Protein AF-A0A8T5B7R6-F1 (afdb_monomer_lite)

Secondary structure (DSSP, 8-state):
-EETHHHHTS-----S-SHHHHHHHHHHHHHTT-TTTHHHHHHHHHHHHHHHHHHHHHHHHHHHHHHHHHHSSSEE--HHHHHHHHHHHHHHHHHHHHHHHHHHHHHHHHTT-HHHHHHHHHHHHHHHHHHHHHHHHHHHHT-------

Foldseek 3Di:
DAALVVLLVPDQPDDPDLVLLVVLLVCLQVPVPPPVCLVVSLVSLQVVLVVLLVRLLSLLVSLVVLLVVLVPVPYDYDPVNLVSLQVSLQALLQSLVSLVSSLVSCVSSCVVPVPSVVSSVSSNVSSVSSNVSSVSSCVSVVHDHDHDD

Radius of gyration: 17.35 Å; chains: 1; bounding box: 43×22×47 Å

pLDDT: mean 89.23, std 10.4, range [45.72, 98.19]

Sequence (149 aa):
MKPLEIILGLSRVRLPQKIPIVETAELLELHHDNPRLQNTLLKHAENVTKKSYWQFSSDETLLTYIGEALLSNEYLVTSAAKIRLSRLVNDVCGDKLIYNGFQHAMRPLFKVSESLEELSIAAGLKAGLAERKAKDVAGYVGLEVQPNI

Structure (mmCIF, N/CA/C/O backbone):
data_AF-A0A8T5B7R6-F1
#
_entry.id   AF-A0A8T5B7R6-F1
#
loop_
_atom_site.group_PDB
_atom_site.id
_atom_site.type_symbol
_atom_site.label_atom_id
_atom_site.label_alt_id
_atom_site.label_comp_id
_atom_site.label_asym_id
_atom_site.label_entity_id
_atom_site.label_seq_id
_atom_site.pdbx_PDB_ins_code
_atom_site.Cartn_x
_atom_site.Cartn_y
_atom_site.Cartn_z
_atom_site.occupancy
_atom_site.B_iso_or_equiv
_atom_site.auth_seq_id
_atom_site.auth_comp_id
_atom_site.auth_asym_id
_atom_site.auth_atom_id
_atom_site.pdbx_PDB_model_num
ATOM 1 N N . MET A 1 1 ? 24.101 -0.065 -21.026 1.00 79.00 1 MET A N 1
ATOM 2 C CA . MET A 1 1 ? 22.869 0.010 -20.212 1.00 79.00 1 MET A CA 1
ATOM 3 C C . MET A 1 1 ? 22.663 -1.321 -19.511 1.00 79.00 1 MET A C 1
ATOM 5 O O . MET A 1 1 ? 22.953 -2.351 -20.111 1.00 79.00 1 MET A O 1
ATOM 9 N N . LYS A 1 2 ? 22.225 -1.309 -18.252 1.00 87.44 2 LYS A N 1
ATOM 10 C CA . LYS A 1 2 ? 21.946 -2.513 -17.456 1.00 87.44 2 LYS A CA 1
ATOM 11 C C . LYS A 1 2 ? 20.461 -2.893 -17.572 1.00 87.44 2 LYS A C 1
ATOM 13 O O . LYS A 1 2 ? 19.632 -1.998 -17.706 1.00 87.44 2 LYS A O 1
ATOM 18 N N . PRO A 1 3 ? 20.092 -4.182 -17.528 1.00 87.50 3 PRO A N 1
ATOM 19 C CA . PRO A 1 3 ? 18.684 -4.572 -17.504 1.00 87.50 3 PRO A CA 1
ATOM 20 C C . PRO A 1 3 ? 18.016 -4.098 -16.206 1.00 87.50 3 PRO A C 1
ATOM 22 O O . PRO A 1 3 ? 18.563 -4.288 -15.115 1.00 87.50 3 PRO A O 1
ATOM 25 N N . LEU A 1 4 ? 16.829 -3.493 -16.317 1.00 88.12 4 LEU A N 1
ATOM 26 C CA . LEU A 1 4 ? 16.053 -3.016 -15.163 1.00 88.12 4 LEU A CA 1
ATOM 27 C C . LEU A 1 4 ? 15.666 -4.158 -14.202 1.00 88.12 4 LEU A C 1
ATOM 29 O O . LEU A 1 4 ? 15.420 -3.944 -13.018 1.00 88.12 4 LEU A O 1
ATOM 33 N N . GLU A 1 5 ? 15.675 -5.397 -14.685 1.00 86.31 5 GLU A N 1
ATOM 34 C CA . GLU A 1 5 ? 15.442 -6.613 -13.912 1.00 86.31 5 GLU A CA 1
ATOM 35 C C . GLU A 1 5 ? 16.398 -6.786 -12.734 1.00 86.31 5 GLU A C 1
ATOM 37 O O . GLU A 1 5 ? 16.032 -7.469 -11.783 1.00 86.31 5 GLU A O 1
ATOM 42 N N . ILE A 1 6 ? 17.582 -6.167 -12.765 1.00 83.12 6 ILE A N 1
ATOM 43 C CA . ILE A 1 6 ? 18.513 -6.162 -11.628 1.00 83.12 6 ILE A CA 1
ATOM 44 C C . ILE A 1 6 ? 17.878 -5.452 -10.428 1.00 83.12 6 ILE A C 1
ATOM 46 O O . ILE A 1 6 ? 17.975 -5.941 -9.307 1.00 83.12 6 ILE A O 1
ATOM 50 N N . ILE A 1 7 ? 17.173 -4.344 -10.671 1.00 83.44 7 ILE A N 1
ATOM 51 C CA . ILE A 1 7 ? 16.442 -3.602 -9.638 1.00 83.44 7 ILE A CA 1
ATOM 52 C C . ILE A 1 7 ? 15.197 -4.387 -9.215 1.00 83.44 7 ILE A C 1
ATOM 54 O O . ILE A 1 7 ? 14.933 -4.560 -8.031 1.00 83.44 7 ILE A O 1
ATOM 58 N N . LEU A 1 8 ? 14.454 -4.918 -10.191 1.00 80.31 8 LEU A N 1
ATOM 59 C CA . LEU A 1 8 ? 13.210 -5.662 -9.945 1.00 80.31 8 LEU A CA 1
ATOM 60 C C . LEU A 1 8 ? 13.434 -7.039 -9.301 1.00 80.31 8 LEU A C 1
ATOM 62 O O . LEU A 1 8 ? 12.482 -7.654 -8.824 1.00 80.31 8 LEU A O 1
ATOM 66 N N . GLY A 1 9 ? 14.662 -7.556 -9.351 1.00 68.12 9 GLY A N 1
ATOM 67 C CA . GLY A 1 9 ? 15.078 -8.813 -8.736 1.00 68.12 9 GLY A CA 1
ATOM 68 C C . GLY A 1 9 ? 15.439 -8.682 -7.258 1.00 68.12 9 GLY A C 1
ATOM 69 O O . GLY A 1 9 ? 15.589 -9.704 -6.592 1.00 68.12 9 GLY A O 1
ATOM 70 N N . LEU A 1 10 ? 15.551 -7.457 -6.731 1.00 62.62 10 LEU A N 1
ATOM 71 C CA . LEU A 1 10 ? 15.689 -7.224 -5.298 1.00 62.62 10 LEU A CA 1
ATOM 72 C C . LEU A 1 10 ? 14.336 -7.526 -4.645 1.00 62.62 10 LEU A C 1
ATOM 74 O O . LEU A 1 10 ? 13.362 -6.793 -4.808 1.00 62.62 10 LEU A O 1
ATOM 78 N N . SER A 1 11 ? 14.267 -8.685 -3.989 1.00 52.03 11 SER A N 1
ATOM 79 C CA . SER A 1 11 ? 13.050 -9.251 -3.413 1.00 52.03 11 SER A CA 1
ATOM 80 C C . SER A 1 11 ? 12.262 -8.233 -2.591 1.00 52.03 11 SER A C 1
ATOM 82 O O . SER A 1 11 ? 12.777 -7.643 -1.644 1.00 52.03 11 SER A O 1
ATOM 84 N N . ARG A 1 12 ? 10.971 -8.093 -2.909 1.00 59.19 12 ARG A N 1
ATOM 85 C CA . ARG A 1 12 ? 10.007 -7.420 -2.036 1.00 59.19 12 ARG A CA 1
ATOM 86 C C . ARG A 1 12 ? 9.901 -8.182 -0.719 1.00 59.19 12 ARG A C 1
ATOM 88 O O . ARG A 1 12 ? 9.674 -9.393 -0.731 1.00 59.19 12 ARG A O 1
ATOM 95 N N . VAL A 1 13 ? 9.917 -7.466 0.401 1.00 48.19 13 VAL A N 1
ATOM 96 C CA . VAL A 1 13 ? 9.267 -7.963 1.617 1.00 48.19 13 VAL A CA 1
ATOM 97 C C . VAL A 1 13 ? 7.764 -7.811 1.388 1.00 48.19 13 VAL A C 1
ATOM 99 O O . VAL A 1 13 ? 7.183 -6.769 1.672 1.00 48.19 13 VAL A O 1
ATOM 102 N N . ARG A 1 14 ? 7.130 -8.825 0.790 1.00 55.88 14 ARG A N 1
ATOM 103 C CA . ARG A 1 14 ? 5.667 -8.912 0.794 1.00 55.88 14 ARG A CA 1
ATOM 104 C C . ARG A 1 14 ? 5.223 -9.415 2.152 1.00 55.88 14 ARG A C 1
ATOM 106 O O . ARG A 1 14 ? 5.774 -10.400 2.646 1.00 55.88 14 ARG A O 1
ATOM 113 N N . LEU A 1 15 ? 4.183 -8.807 2.719 1.00 48.06 15 LEU A N 1
ATOM 114 C CA . LEU A 1 15 ? 3.396 -9.541 3.696 1.00 48.06 15 LEU A CA 1
ATOM 115 C C . LEU A 1 15 ? 2.923 -10.841 3.037 1.00 48.06 15 LEU A C 1
ATOM 117 O O . LEU A 1 15 ? 2.599 -10.827 1.844 1.00 48.06 15 LEU A O 1
ATOM 121 N N . PRO A 1 16 ? 2.920 -11.970 3.760 1.00 45.72 16 PRO A N 1
ATOM 122 C CA . PRO A 1 16 ? 2.263 -13.176 3.294 1.00 45.72 16 PRO A CA 1
ATOM 123 C C . PRO A 1 16 ? 0.768 -12.870 3.111 1.00 45.72 16 PRO A C 1
ATOM 125 O O . PRO A 1 16 ? -0.031 -13.011 4.024 1.00 45.72 16 PRO A O 1
ATOM 128 N N . GLN A 1 17 ? 0.460 -12.423 1.893 1.00 51.81 17 GLN A N 1
ATOM 129 C CA . GLN A 1 17 ? -0.829 -12.217 1.246 1.00 51.81 17 GLN A CA 1
ATOM 130 C C . GLN A 1 17 ? -1.730 -11.137 1.856 1.00 51.81 17 GLN A C 1
ATOM 132 O O . GLN A 1 17 ? -1.661 -10.821 3.029 1.00 51.81 17 GLN A O 1
ATOM 137 N N . LYS A 1 18 ? -2.602 -10.564 1.023 1.00 64.00 18 LYS A N 1
ATOM 138 C CA . LYS A 1 18 ? -3.699 -9.643 1.379 1.00 64.00 18 LYS A CA 1
ATOM 139 C C . LYS A 1 18 ? -4.662 -10.218 2.434 1.00 64.00 18 LYS A C 1
ATOM 141 O O . LYS A 1 18 ? -5.456 -9.488 3.015 1.00 64.00 18 LYS A O 1
ATOM 146 N N . ILE A 1 19 ? -4.557 -11.523 2.678 1.00 69.81 19 ILE A N 1
ATOM 147 C CA . ILE A 1 19 ? -5.396 -12.331 3.555 1.00 69.81 19 ILE A CA 1
ATOM 148 C C . ILE A 1 19 ?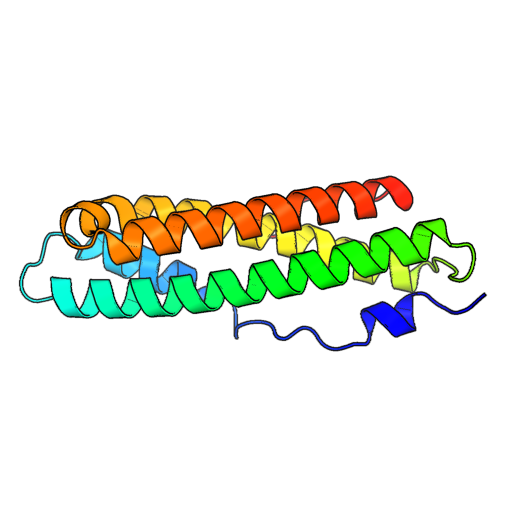 -5.540 -11.725 4.958 1.00 69.81 19 ILE A C 1
ATOM 150 O O . ILE A 1 19 ? -6.675 -11.473 5.333 1.00 69.81 19 ILE A O 1
ATOM 154 N N . PRO A 1 20 ? -4.479 -11.345 5.701 1.00 82.06 20 PRO A N 1
ATOM 155 C CA . PRO A 1 20 ? -4.657 -10.791 7.040 1.00 82.06 20 PRO A CA 1
ATOM 156 C C . PRO A 1 20 ? -5.387 -9.444 7.048 1.00 82.06 20 PRO A C 1
ATOM 158 O O . PRO A 1 20 ? -6.032 -9.122 8.038 1.00 82.06 20 PRO A O 1
ATOM 161 N N . ILE A 1 21 ? -5.300 -8.646 5.974 1.00 88.31 21 ILE A N 1
ATOM 162 C CA . ILE A 1 21 ? -6.054 -7.387 5.867 1.00 88.31 21 ILE A CA 1
ATOM 163 C C . ILE A 1 21 ? -7.544 -7.693 5.681 1.00 88.31 21 ILE A C 1
ATOM 165 O O . ILE A 1 21 ? -8.370 -7.132 6.395 1.00 88.31 21 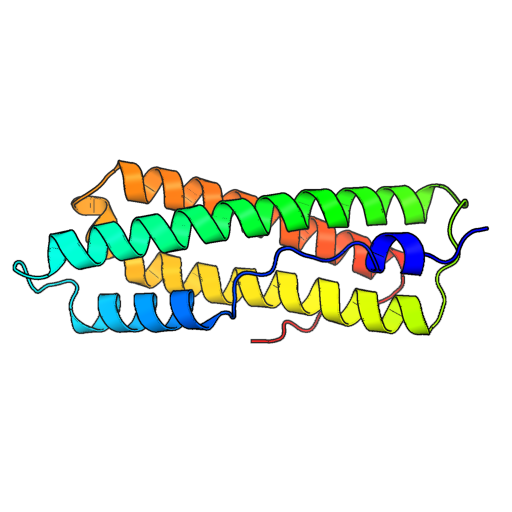ILE A O 1
ATOM 169 N N . VAL A 1 22 ? -7.871 -8.603 4.760 1.00 88.06 22 VAL A N 1
ATOM 170 C CA . VAL A 1 22 ? -9.253 -9.010 4.464 1.00 88.06 22 VAL A CA 1
ATOM 171 C C . VAL A 1 22 ? -9.884 -9.722 5.662 1.00 88.06 22 VAL A C 1
ATOM 173 O O . VAL A 1 22 ? -10.936 -9.300 6.125 1.00 88.06 22 VAL A O 1
ATOM 176 N N . GLU A 1 23 ? -9.206 -10.713 6.242 1.00 88.38 23 GLU A N 1
ATOM 177 C CA . GLU A 1 23 ? -9.675 -11.439 7.430 1.00 88.38 23 GLU A CA 1
ATOM 178 C C . GLU A 1 23 ? -9.899 -10.495 8.617 1.00 88.38 23 GLU A C 1
ATOM 180 O O . GLU A 1 23 ? -10.902 -10.594 9.320 1.00 88.38 23 GLU A O 1
ATOM 185 N N . THR A 1 24 ? -8.991 -9.536 8.842 1.00 89.31 24 THR A N 1
ATOM 186 C CA . THR A 1 24 ? -9.187 -8.557 9.921 1.00 89.31 24 THR A CA 1
ATOM 187 C C . THR A 1 24 ? -10.364 -7.639 9.622 1.00 89.31 24 THR A C 1
ATOM 189 O O . THR A 1 24 ? -11.120 -7.332 10.539 1.00 89.31 24 THR A O 1
ATOM 192 N N . ALA A 1 25 ? -10.547 -7.204 8.372 1.00 90.94 25 ALA A N 1
ATOM 193 C CA . ALA A 1 25 ? -11.704 -6.399 7.986 1.00 90.94 25 ALA A CA 1
ATOM 194 C C . ALA A 1 25 ? -13.017 -7.145 8.271 1.00 90.94 25 ALA A C 1
ATOM 196 O O . ALA A 1 25 ? -13.888 -6.597 8.939 1.00 90.94 25 ALA A O 1
ATOM 197 N N . GLU A 1 26 ? -13.112 -8.413 7.868 1.00 92.25 26 GLU A N 1
ATOM 198 C CA . GLU A 1 26 ? -14.280 -9.265 8.121 1.00 92.25 26 GLU A CA 1
ATOM 199 C C . GLU A 1 26 ? -14.547 -9.434 9.625 1.00 92.25 26 GLU A C 1
ATOM 201 O O . GLU A 1 26 ? -15.678 -9.277 10.087 1.00 92.25 26 GLU A O 1
ATOM 206 N N . LEU A 1 27 ? -13.504 -9.690 10.424 1.00 92.62 27 LEU A N 1
ATOM 207 C CA . LEU A 1 27 ? -13.634 -9.793 11.881 1.00 92.62 27 LEU A CA 1
ATOM 208 C C . LEU A 1 27 ? -14.137 -8.491 12.516 1.00 92.62 27 LEU A C 1
ATOM 210 O O . LEU A 1 27 ? -14.939 -8.533 13.451 1.00 92.62 27 LEU A O 1
ATOM 214 N N . LEU A 1 28 ? -13.673 -7.339 12.031 1.00 92.31 28 LEU A N 1
ATOM 215 C CA . LEU A 1 28 ? -14.132 -6.035 12.504 1.00 92.31 28 LEU A CA 1
ATOM 216 C C . LEU A 1 28 ? -15.597 -5.804 12.141 1.00 92.31 28 LEU A C 1
ATOM 218 O O . LEU A 1 28 ? -16.390 -5.450 13.011 1.00 92.31 28 LEU A O 1
ATOM 222 N N . GLU A 1 29 ? -15.984 -6.064 10.896 1.00 91.31 29 GLU A N 1
ATOM 223 C CA . GLU A 1 29 ? -17.368 -5.906 10.448 1.00 91.31 29 GLU A CA 1
ATOM 224 C C . GLU A 1 29 ? -18.330 -6.772 11.273 1.00 91.31 29 GLU A C 1
ATOM 226 O O . GLU A 1 29 ? -19.342 -6.268 11.763 1.00 91.31 29 GLU A O 1
ATOM 231 N N . LEU A 1 30 ? -17.973 -8.036 11.523 1.00 92.12 30 LEU A N 1
ATOM 232 C CA . LEU A 1 30 ? -18.812 -8.986 12.259 1.00 92.12 30 LEU A CA 1
ATOM 233 C C . LEU A 1 30 ? -18.868 -8.736 13.772 1.00 92.12 30 LEU A C 1
ATOM 235 O O . LEU A 1 30 ? -19.845 -9.122 14.423 1.00 92.12 30 LEU A O 1
ATOM 239 N N . HIS A 1 31 ? -17.814 -8.167 14.365 1.00 92.19 31 HIS A N 1
ATOM 240 C CA . HIS A 1 31 ? -17.636 -8.191 15.821 1.00 92.19 31 HIS A CA 1
ATOM 241 C C . HIS A 1 31 ? -17.267 -6.850 16.473 1.00 92.19 31 HIS A C 1
ATOM 243 O O . HIS A 1 31 ? -17.025 -6.844 17.682 1.00 92.19 31 HIS A O 1
ATOM 249 N N . HIS A 1 32 ? -17.256 -5.723 15.750 1.00 85.44 32 HIS A N 1
ATOM 250 C CA . HIS A 1 32 ? -16.864 -4.419 16.314 1.00 85.44 32 HIS A CA 1
ATOM 251 C C . HIS A 1 32 ? -17.676 -3.990 17.547 1.00 85.44 32 HIS A C 1
ATOM 253 O O . HIS A 1 32 ? -17.111 -3.390 18.462 1.00 85.44 32 HIS A O 1
ATOM 259 N N . ASP A 1 33 ? -18.962 -4.341 17.607 1.00 87.50 33 ASP A N 1
ATOM 260 C CA . ASP A 1 33 ? -19.849 -4.008 18.729 1.00 87.50 33 ASP A CA 1
ATOM 261 C C . ASP A 1 33 ? -19.746 -4.984 19.909 1.00 87.50 33 ASP A C 1
ATOM 263 O O . ASP A 1 33 ? -20.406 -4.797 20.930 1.00 87.50 33 ASP A O 1
ATOM 267 N N . ASN A 1 34 ? -18.937 -6.046 19.807 1.00 90.19 34 ASN A N 1
ATOM 268 C CA . ASN A 1 34 ? -18.776 -7.008 20.890 1.00 90.19 34 ASN A CA 1
ATOM 269 C C . ASN A 1 34 ? -17.744 -6.494 21.915 1.00 90.19 34 ASN A C 1
ATOM 271 O O . ASN A 1 34 ? -16.533 -6.612 21.681 1.00 90.19 34 ASN A O 1
ATOM 275 N N . PRO A 1 35 ? -18.169 -6.015 23.102 1.00 86.69 35 PRO A N 1
ATOM 276 C CA . PRO A 1 35 ? -17.258 -5.411 24.075 1.00 86.69 35 PRO A CA 1
ATOM 277 C C . PRO A 1 35 ? -16.224 -6.406 24.615 1.00 86.69 35 PRO A C 1
ATOM 279 O O . PRO A 1 35 ? -15.148 -6.007 25.052 1.00 86.69 35 PRO A O 1
ATOM 282 N N . ARG A 1 36 ? -16.502 -7.718 24.555 1.00 91.12 36 ARG A N 1
ATOM 283 C CA . ARG A 1 36 ? -15.553 -8.755 24.990 1.00 91.12 36 ARG A CA 1
ATOM 284 C C . ARG A 1 36 ? -14.401 -8.949 24.007 1.00 91.12 36 ARG A C 1
ATOM 286 O O . ARG A 1 36 ? -13.339 -9.412 24.412 1.00 91.12 36 ARG A O 1
ATOM 293 N N . LEU A 1 37 ? -14.607 -8.620 22.732 1.00 91.75 37 LEU A N 1
ATOM 294 C CA . LEU A 1 37 ? -13.615 -8.799 21.669 1.00 91.75 37 LEU A CA 1
ATOM 295 C C . LEU A 1 37 ? -12.897 -7.501 21.294 1.00 91.75 37 LEU A C 1
ATOM 297 O O . LEU A 1 37 ? -11.862 -7.565 20.637 1.00 91.75 37 LEU A O 1
ATOM 301 N N . GLN A 1 38 ? -13.386 -6.347 21.751 1.00 89.38 38 GLN A N 1
ATOM 302 C CA . GLN A 1 38 ? -12.884 -5.026 21.370 1.00 89.38 38 GLN A CA 1
ATOM 303 C C . GLN A 1 38 ? -11.359 -4.881 21.512 1.00 89.38 38 GLN A C 1
ATOM 305 O O . GLN A 1 38 ? -10.692 -4.473 20.566 1.00 89.38 38 GLN A O 1
ATOM 310 N N . ASN A 1 39 ? -10.776 -5.301 22.641 1.00 91.00 39 ASN A N 1
ATOM 311 C CA . ASN A 1 39 ? -9.321 -5.243 22.849 1.00 91.00 39 ASN A CA 1
ATOM 312 C C . ASN A 1 39 ? -8.533 -6.172 21.910 1.00 91.00 39 ASN A C 1
ATOM 314 O O . ASN A 1 39 ? -7.414 -5.849 21.508 1.00 91.00 39 ASN A O 1
ATOM 318 N N . THR A 1 40 ? -9.090 -7.337 21.576 1.00 93.25 40 THR A N 1
ATOM 319 C CA . THR A 1 40 ? -8.467 -8.294 20.650 1.00 93.25 40 THR A CA 1
ATOM 320 C C . THR A 1 40 ? -8.508 -7.756 19.225 1.00 93.25 40 THR A C 1
ATOM 322 O O . THR A 1 40 ? -7.483 -7.755 18.546 1.00 93.25 40 THR A O 1
ATOM 325 N N . LEU A 1 41 ? -9.667 -7.242 18.805 1.00 93.50 41 LEU A N 1
ATOM 326 C CA . LEU A 1 41 ? -9.864 -6.603 17.506 1.00 93.50 41 LEU A CA 1
ATOM 327 C C . LEU A 1 41 ? -8.945 -5.392 17.339 1.00 93.50 41 LEU A C 1
ATOM 329 O O . LEU A 1 41 ? -8.290 -5.270 16.308 1.00 93.50 41 LEU A O 1
ATOM 333 N N . LEU A 1 42 ? -8.814 -4.560 18.378 1.00 94.62 42 LEU A N 1
ATOM 334 C CA . LEU A 1 42 ? -7.914 -3.410 18.380 1.00 94.62 42 LEU A CA 1
ATOM 335 C C . LEU A 1 42 ? -6.455 -3.822 18.158 1.00 94.62 42 LEU A C 1
ATOM 337 O O . LEU A 1 42 ? -5.808 -3.329 17.239 1.00 94.62 42 LEU A O 1
ATOM 341 N N . LYS A 1 43 ? -5.946 -4.777 18.945 1.00 93.56 43 LYS A N 1
ATOM 342 C CA . LYS A 1 43 ? -4.569 -5.278 18.792 1.00 93.56 43 LYS A CA 1
ATOM 343 C C . LYS A 1 43 ? -4.321 -5.887 17.415 1.00 93.56 43 LYS A C 1
ATOM 345 O O . LYS A 1 43 ? -3.230 -5.735 16.860 1.00 93.56 43 LYS A O 1
ATOM 350 N N . HIS A 1 44 ? -5.307 -6.603 16.875 1.00 93.19 44 HIS A N 1
ATOM 351 C CA . HIS A 1 44 ? -5.183 -7.209 15.556 1.00 93.19 44 HIS A CA 1
ATOM 352 C C . HIS A 1 44 ? -5.131 -6.137 14.465 1.00 93.19 44 HIS A C 1
ATOM 354 O O . HIS A 1 44 ? -4.197 -6.138 13.660 1.00 93.19 44 HIS A O 1
ATOM 360 N N . ALA A 1 45 ? -6.047 -5.167 14.526 1.00 94.38 45 ALA A N 1
ATOM 361 C CA . ALA A 1 45 ? -6.084 -4.022 13.632 1.00 94.38 45 ALA A CA 1
ATOM 362 C C . ALA A 1 45 ? -4.769 -3.231 13.671 1.00 94.38 45 ALA A C 1
ATOM 364 O O . ALA A 1 45 ? -4.149 -3.031 12.632 1.00 94.38 45 ALA A O 1
ATOM 365 N N . GLU A 1 46 ? -4.258 -2.881 14.854 1.00 95.50 46 GLU A N 1
ATOM 366 C CA . GLU A 1 46 ? -2.974 -2.181 14.998 1.00 95.50 46 GLU A CA 1
ATOM 367 C C .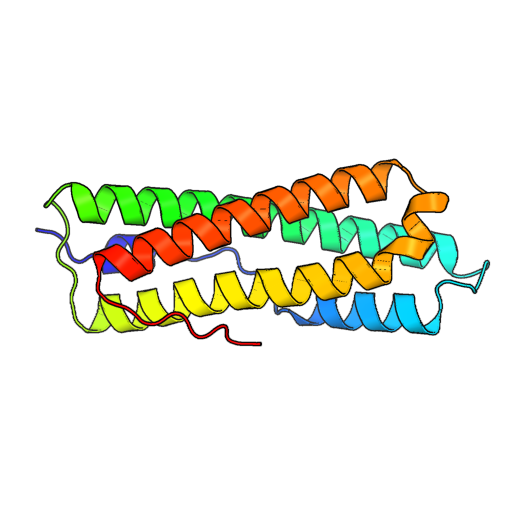 GLU A 1 46 ? -1.808 -2.936 14.353 1.00 95.50 46 GLU A C 1
ATOM 369 O O . GLU A 1 46 ? -0.967 -2.341 13.677 1.00 95.50 46 GLU A O 1
ATOM 374 N N . ASN A 1 47 ? -1.729 -4.251 14.560 1.00 94.12 47 ASN A N 1
ATOM 375 C CA . ASN A 1 47 ? -0.658 -5.068 14.001 1.00 94.12 47 ASN A CA 1
ATOM 376 C C . ASN A 1 47 ? -0.715 -5.107 12.468 1.00 94.12 47 ASN A C 1
ATOM 378 O O . ASN A 1 47 ? 0.314 -4.952 11.807 1.00 94.12 47 ASN A O 1
ATOM 382 N N . VAL A 1 48 ? -1.909 -5.288 11.900 1.00 93.56 48 VAL A N 1
ATOM 383 C CA . VAL A 1 48 ? -2.116 -5.286 10.447 1.00 93.56 48 VAL A CA 1
ATOM 384 C C . VAL A 1 48 ? -1.821 -3.911 9.853 1.00 93.56 48 VAL A C 1
ATOM 386 O O . VAL A 1 48 ? -1.125 -3.817 8.840 1.00 93.56 48 VAL A O 1
ATOM 389 N N . THR A 1 49 ? -2.239 -2.837 10.519 1.00 95.12 49 THR A N 1
ATOM 390 C CA . THR A 1 49 ? -1.964 -1.460 10.100 1.00 95.12 49 THR A CA 1
ATOM 391 C C . THR A 1 49 ? -0.466 -1.142 10.123 1.00 95.12 49 THR A C 1
ATOM 393 O O . THR A 1 49 ? 0.059 -0.630 9.136 1.00 95.12 49 THR A O 1
ATOM 396 N N . LYS A 1 50 ? 0.270 -1.521 11.182 1.00 94.44 50 LYS A N 1
ATOM 397 C CA . LYS A 1 50 ? 1.742 -1.357 11.250 1.00 94.44 50 LYS A CA 1
ATOM 398 C C . LYS A 1 50 ? 2.435 -2.081 10.104 1.00 94.44 50 LYS A C 1
ATOM 400 O O . LYS A 1 50 ? 3.313 -1.531 9.448 1.00 94.44 50 LYS A O 1
ATOM 405 N N . LYS A 1 51 ? 2.041 -3.326 9.855 1.00 91.75 51 LYS A N 1
ATOM 406 C CA . LYS A 1 51 ? 2.586 -4.139 8.765 1.00 91.75 51 LYS A CA 1
ATOM 407 C C . LYS A 1 51 ? 2.313 -3.512 7.396 1.00 91.75 51 LYS A C 1
ATOM 409 O O . LYS A 1 51 ? 3.224 -3.437 6.575 1.00 91.75 51 LYS A O 1
ATOM 414 N N . SER A 1 52 ? 1.099 -3.007 7.190 1.00 92.12 52 SER A N 1
ATOM 415 C CA . SER A 1 52 ? 0.702 -2.312 5.961 1.00 92.12 52 SER A CA 1
ATOM 416 C C . SER A 1 52 ? 1.518 -1.033 5.753 1.00 92.12 52 SER A C 1
ATOM 418 O O . SER A 1 52 ? 2.031 -0.810 4.661 1.00 92.12 52 SER A O 1
ATOM 420 N N . TYR A 1 53 ? 1.736 -0.239 6.810 1.00 94.50 53 TYR A N 1
ATOM 421 C CA . TYR A 1 53 ? 2.609 0.940 6.767 1.00 94.50 53 TYR A CA 1
ATOM 422 C C . TYR A 1 53 ? 4.008 0.601 6.235 1.00 94.50 53 TYR A C 1
ATOM 424 O O . TYR A 1 53 ? 4.492 1.243 5.302 1.00 94.50 53 TYR A O 1
ATOM 432 N N . TRP A 1 54 ? 4.652 -0.422 6.807 1.00 91.69 54 TRP A N 1
ATOM 433 C CA . TRP A 1 54 ? 6.001 -0.824 6.402 1.00 91.69 54 TRP A CA 1
ATOM 434 C C . TRP A 1 54 ? 6.054 -1.302 4.956 1.00 91.69 54 TRP A C 1
ATOM 436 O O . TRP A 1 54 ? 6.979 -0.939 4.229 1.00 91.69 54 TRP A O 1
ATOM 446 N N . GLN A 1 55 ? 5.047 -2.063 4.523 1.00 89.94 55 GLN A N 1
ATOM 447 C CA . GLN A 1 55 ? 4.944 -2.501 3.137 1.00 89.94 55 GLN A CA 1
ATOM 448 C C . GLN A 1 55 ? 4.834 -1.303 2.189 1.00 89.94 55 GLN A C 1
ATOM 450 O O . GLN A 1 55 ? 5.653 -1.174 1.281 1.00 89.94 55 GLN A O 1
ATOM 455 N N . PHE A 1 56 ? 3.886 -0.394 2.426 1.00 92.81 56 PHE A N 1
ATOM 456 C CA . PHE A 1 56 ? 3.704 0.770 1.560 1.00 92.81 56 PHE A CA 1
ATOM 457 C C . PHE A 1 56 ? 4.923 1.689 1.551 1.00 92.81 56 PHE A C 1
ATOM 459 O O . PHE A 1 56 ? 5.272 2.224 0.502 1.00 92.81 56 PHE A O 1
ATOM 466 N N . SER A 1 57 ? 5.616 1.835 2.682 1.00 93.12 57 SER A N 1
ATOM 467 C CA . SER A 1 57 ? 6.877 2.575 2.723 1.00 93.12 57 SER A CA 1
ATOM 468 C C . SER A 1 57 ? 7.962 1.900 1.883 1.00 93.12 57 SER A C 1
ATOM 470 O O . SER A 1 57 ? 8.696 2.585 1.176 1.00 93.12 57 SER A O 1
ATOM 472 N N . SER A 1 58 ? 8.067 0.569 1.928 1.00 90.94 58 SER A N 1
ATOM 473 C CA . SER A 1 58 ? 9.025 -0.163 1.096 1.00 90.94 58 SER A CA 1
ATOM 474 C C . SER A 1 58 ? 8.679 -0.066 -0.392 1.00 90.94 58 SER A C 1
ATOM 476 O O . SER A 1 58 ? 9.584 0.060 -1.218 1.00 90.94 58 SER A O 1
ATOM 478 N N . ASP A 1 59 ? 7.392 -0.121 -0.739 1.00 91.06 59 ASP A N 1
ATOM 479 C CA . ASP A 1 59 ? 6.917 0.024 -2.115 1.00 91.06 59 ASP A CA 1
ATOM 480 C C . ASP A 1 59 ? 7.171 1.435 -2.653 1.00 91.06 59 ASP A C 1
ATOM 482 O O . ASP A 1 59 ? 7.651 1.581 -3.776 1.00 91.06 59 ASP A O 1
ATOM 486 N N . GLU A 1 60 ? 6.923 2.471 -1.846 1.00 93.88 60 GLU A N 1
ATOM 487 C CA . GLU A 1 60 ? 7.249 3.863 -2.174 1.00 93.88 60 GLU A CA 1
ATOM 488 C C . GLU A 1 60 ? 8.741 4.025 -2.501 1.00 93.88 60 GLU A C 1
ATOM 490 O O . GLU A 1 60 ? 9.088 4.606 -3.535 1.00 93.88 60 GLU A O 1
ATOM 495 N N . THR A 1 61 ? 9.630 3.495 -1.652 1.00 92.56 61 THR A N 1
ATOM 496 C CA . THR A 1 61 ? 11.083 3.567 -1.863 1.00 92.56 61 THR A CA 1
ATOM 497 C C . THR A 1 61 ? 11.503 2.836 -3.136 1.00 92.56 61 THR A C 1
ATOM 499 O O . THR A 1 61 ? 12.230 3.401 -3.953 1.00 92.56 61 THR A O 1
ATOM 502 N N . LEU A 1 62 ? 11.015 1.609 -3.344 1.00 91.19 62 LEU A N 1
ATOM 503 C CA . LEU A 1 62 ? 11.334 0.820 -4.534 1.00 91.19 62 LEU A CA 1
ATOM 504 C C . LEU A 1 62 ? 10.881 1.527 -5.817 1.00 91.19 62 LEU A C 1
ATOM 506 O O . LEU A 1 62 ? 11.645 1.624 -6.774 1.00 91.19 62 LEU A O 1
ATOM 510 N N . LEU A 1 63 ? 9.648 2.034 -5.843 1.00 93.56 63 LEU A N 1
ATOM 511 C CA . LEU A 1 63 ? 9.094 2.708 -7.016 1.00 93.56 63 LEU A CA 1
ATOM 512 C C . LEU A 1 63 ? 9.778 4.046 -7.295 1.00 93.56 63 LEU A C 1
ATOM 514 O O . LEU A 1 63 ? 9.957 4.400 -8.458 1.00 93.56 63 LEU A O 1
ATOM 518 N N . THR A 1 64 ? 10.201 4.762 -6.253 1.00 94.31 64 THR A N 1
ATOM 519 C CA . THR A 1 64 ? 11.019 5.973 -6.407 1.00 94.31 64 THR A CA 1
ATOM 520 C C . THR A 1 64 ? 12.342 5.637 -7.086 1.00 94.31 64 THR A C 1
ATOM 522 O O . THR A 1 64 ? 12.667 6.239 -8.107 1.00 94.31 64 THR A O 1
ATOM 525 N N . TYR A 1 65 ? 13.041 4.609 -6.601 1.00 92.50 65 TYR A N 1
ATOM 526 C CA . TYR A 1 65 ? 14.306 4.171 -7.185 1.00 92.50 65 TYR A CA 1
ATOM 527 C C . TYR A 1 65 ? 14.152 3.681 -8.634 1.00 92.50 65 TYR A C 1
ATOM 529 O O . TYR A 1 65 ? 14.961 4.014 -9.497 1.00 92.50 65 TYR A O 1
ATOM 537 N N . ILE A 1 66 ? 13.081 2.939 -8.939 1.00 92.62 66 ILE A N 1
ATOM 538 C CA . ILE A 1 66 ? 12.759 2.539 -10.318 1.00 92.62 66 ILE A CA 1
ATOM 539 C C . ILE A 1 66 ? 12.515 3.772 -11.196 1.00 92.62 66 ILE A C 1
ATOM 541 O O . ILE A 1 66 ? 13.021 3.824 -12.314 1.00 92.62 66 ILE A O 1
ATOM 545 N N . GLY A 1 67 ? 11.761 4.762 -10.713 1.00 93.75 67 GLY A N 1
ATOM 546 C CA . GLY A 1 67 ? 11.507 6.004 -11.444 1.00 93.75 67 GLY A CA 1
ATOM 547 C C . GLY A 1 67 ? 12.794 6.762 -11.773 1.00 93.75 67 GLY A C 1
ATOM 548 O O . GLY A 1 67 ? 12.997 7.161 -12.916 1.00 93.75 67 GLY A O 1
ATOM 549 N N . GLU A 1 68 ? 13.699 6.898 -10.806 1.00 93.75 68 GLU A N 1
ATOM 550 C CA . GLU A 1 68 ? 15.016 7.516 -11.007 1.00 93.75 68 GLU A CA 1
ATOM 551 C C . GLU A 1 68 ? 15.872 6.729 -12.010 1.00 93.75 68 GLU A C 1
ATOM 553 O O . GLU A 1 68 ? 16.468 7.314 -12.915 1.00 93.75 68 GLU A O 1
ATOM 558 N N . ALA A 1 69 ? 15.876 5.397 -11.910 1.00 91.94 69 ALA A N 1
ATOM 559 C CA . ALA A 1 69 ? 16.591 4.519 -12.833 1.00 91.94 69 ALA A CA 1
ATOM 560 C C . ALA A 1 69 ? 16.073 4.615 -14.279 1.00 91.94 69 ALA A C 1
ATOM 562 O O . ALA A 1 69 ? 16.852 4.510 -15.226 1.00 91.94 69 ALA A O 1
ATOM 563 N N . LEU A 1 70 ? 14.768 4.828 -14.465 1.00 91.56 70 LEU A N 1
ATOM 564 C CA . LEU A 1 70 ? 14.167 5.035 -15.785 1.00 91.56 70 LEU A CA 1
ATOM 565 C C . LEU A 1 70 ? 14.573 6.380 -16.405 1.00 91.56 70 LEU A C 1
ATOM 567 O O . LEU A 1 70 ? 14.678 6.476 -17.625 1.00 91.56 70 LEU A O 1
ATOM 571 N N . LEU A 1 71 ? 14.837 7.397 -15.582 1.00 91.75 71 LEU A N 1
ATOM 572 C CA . LEU A 1 71 ? 15.254 8.728 -16.032 1.00 91.75 71 LEU A CA 1
ATOM 573 C C . LEU A 1 71 ? 16.770 8.845 -16.267 1.00 91.75 71 LEU A C 1
ATOM 575 O O . LEU A 1 71 ? 17.207 9.759 -16.964 1.00 91.75 71 LEU A O 1
ATOM 579 N N . SER A 1 72 ? 17.584 7.938 -15.718 1.00 90.88 72 SER A N 1
ATOM 580 C CA . SER A 1 72 ? 19.050 8.053 -15.755 1.00 90.88 72 SER A CA 1
ATOM 581 C C . SER A 1 72 ? 19.707 7.609 -17.069 1.00 90.88 72 SER A C 1
ATOM 583 O O . SER A 1 72 ? 20.917 7.760 -17.221 1.00 90.88 72 SER A O 1
ATOM 585 N N . ASN A 1 73 ? 18.959 7.040 -18.026 1.00 84.00 73 ASN A N 1
ATOM 586 C CA . ASN A 1 73 ? 19.479 6.365 -19.233 1.00 84.00 73 ASN A CA 1
ATOM 587 C C . ASN A 1 73 ? 20.473 5.213 -18.955 1.00 84.00 73 ASN A C 1
ATOM 589 O O . ASN A 1 73 ? 21.012 4.610 -19.886 1.00 84.00 73 ASN A O 1
ATOM 593 N N . GLU A 1 74 ? 20.719 4.856 -17.692 1.00 87.38 74 GLU A N 1
ATOM 594 C CA . GLU A 1 74 ? 21.626 3.764 -17.328 1.00 87.38 74 GLU A CA 1
ATOM 595 C C . GLU A 1 74 ? 20.973 2.393 -17.520 1.00 87.38 74 GLU A C 1
ATOM 597 O O . GLU A 1 74 ? 21.676 1.392 -17.717 1.00 87.38 74 GLU A O 1
ATOM 602 N N . TYR A 1 75 ? 19.638 2.346 -17.499 1.00 89.38 75 TYR A N 1
ATOM 603 C CA . TYR A 1 75 ? 18.850 1.121 -17.511 1.00 89.38 75 TYR A CA 1
ATOM 604 C C . TYR A 1 75 ? 18.030 0.957 -18.786 1.00 89.38 75 TYR A C 1
ATOM 606 O O . TYR A 1 75 ? 17.408 1.892 -19.282 1.00 89.38 75 TYR A O 1
ATOM 614 N N . LEU A 1 76 ? 18.016 -0.268 -19.307 1.00 91.00 76 LEU A N 1
ATOM 615 C CA . LEU A 1 76 ? 17.193 -0.659 -20.443 1.00 91.00 76 LEU A CA 1
ATOM 616 C C . LEU A 1 76 ? 15.910 -1.333 -19.948 1.00 91.00 76 LEU A C 1
ATOM 618 O O . LEU A 1 76 ? 15.954 -2.280 -19.159 1.00 91.00 76 LEU A O 1
ATOM 622 N N . VAL A 1 77 ? 14.773 -0.884 -20.478 1.00 91.44 77 VAL A N 1
ATOM 623 C CA . VAL A 1 77 ? 13.465 -1.498 -20.238 1.00 91.44 77 VAL A CA 1
ATOM 624 C C . VAL A 1 77 ? 13.220 -2.589 -21.275 1.00 91.44 77 VAL A C 1
ATOM 626 O O . VAL A 1 77 ? 12.851 -2.315 -22.415 1.00 91.44 77 VAL A O 1
ATOM 629 N N . THR A 1 78 ? 13.417 -3.843 -20.879 1.00 91.56 78 THR A N 1
ATOM 630 C CA . THR A 1 78 ? 13.113 -5.005 -21.725 1.00 91.56 78 THR A CA 1
ATOM 631 C C . THR A 1 78 ? 11.618 -5.361 -21.664 1.00 91.56 78 THR A C 1
ATOM 633 O O . THR A 1 78 ? 10.887 -4.918 -20.772 1.00 91.56 78 THR A O 1
ATOM 636 N N . SER A 1 79 ? 11.154 -6.245 -22.551 1.00 90.38 79 SER A N 1
ATOM 637 C CA . SER A 1 79 ? 9.800 -6.813 -22.455 1.00 90.38 79 SER A CA 1
ATOM 638 C C . SER A 1 79 ? 9.567 -7.580 -21.145 1.00 90.38 79 SER A C 1
ATOM 640 O O . SER A 1 79 ? 8.482 -7.502 -20.571 1.00 90.38 79 SER A O 1
ATOM 642 N N . ALA A 1 80 ? 10.580 -8.283 -20.624 1.00 88.25 80 ALA A N 1
ATOM 643 C CA . ALA A 1 80 ? 10.470 -9.001 -19.353 1.00 88.25 80 ALA A CA 1
ATOM 644 C C . ALA A 1 80 ? 10.370 -8.033 -18.162 1.00 88.25 80 ALA A C 1
ATOM 646 O O . ALA A 1 80 ? 9.560 -8.251 -17.255 1.00 88.25 80 ALA A O 1
ATOM 647 N N . ALA A 1 81 ? 11.126 -6.930 -18.193 1.00 89.81 81 ALA A N 1
ATOM 648 C CA . ALA A 1 81 ? 11.006 -5.850 -17.222 1.00 89.81 81 ALA A CA 1
ATOM 649 C C . ALA A 1 81 ? 9.605 -5.226 -17.248 1.00 89.81 81 ALA A C 1
ATOM 651 O O . ALA A 1 81 ? 9.014 -5.048 -16.187 1.00 89.81 81 ALA A O 1
ATOM 652 N N . LYS A 1 82 ? 9.029 -4.971 -18.434 1.00 91.44 82 LYS A N 1
ATOM 653 C CA . LYS A 1 82 ? 7.660 -4.437 -18.567 1.00 91.44 82 LYS A CA 1
ATOM 654 C C . LYS A 1 82 ? 6.609 -5.333 -17.918 1.00 91.44 82 LYS A C 1
ATOM 656 O O . LYS A 1 82 ? 5.760 -4.831 -17.191 1.00 91.44 82 LYS A O 1
ATOM 661 N N . ILE A 1 83 ? 6.687 -6.650 -18.119 1.00 90.00 83 ILE A N 1
ATOM 662 C CA . ILE A 1 83 ? 5.752 -7.604 -17.497 1.00 90.00 83 ILE A CA 1
ATOM 663 C C . ILE A 1 83 ? 5.865 -7.553 -15.968 1.00 90.00 83 ILE A C 1
ATOM 665 O O . ILE A 1 83 ? 4.856 -7.496 -15.262 1.00 90.00 83 ILE A O 1
ATOM 669 N N . ARG A 1 84 ? 7.096 -7.548 -15.440 1.00 90.06 84 ARG A N 1
ATOM 670 C CA . ARG A 1 84 ? 7.334 -7.471 -13.992 1.00 90.06 84 ARG A CA 1
ATOM 671 C C . ARG A 1 84 ? 6.875 -6.137 -13.406 1.00 90.06 84 ARG A C 1
ATOM 673 O O . ARG A 1 84 ? 6.238 -6.147 -12.359 1.00 90.06 84 ARG A O 1
ATOM 680 N N . LEU A 1 85 ? 7.149 -5.024 -14.085 1.00 91.50 85 LEU A N 1
ATOM 681 C CA . LEU A 1 85 ? 6.688 -3.688 -13.702 1.00 91.50 85 LEU A CA 1
ATOM 682 C C . LEU A 1 85 ? 5.167 -3.585 -13.713 1.00 91.50 85 LEU A C 1
ATOM 684 O O . LEU A 1 85 ? 4.598 -3.068 -12.762 1.00 91.50 85 LEU A O 1
ATOM 688 N N . SER A 1 86 ? 4.506 -4.114 -14.742 1.00 91.69 86 SER A N 1
ATOM 689 C CA . SER A 1 86 ? 3.044 -4.111 -14.826 1.00 91.69 86 SER A CA 1
ATOM 690 C C . SER A 1 86 ? 2.432 -4.819 -13.620 1.00 91.69 86 SER A C 1
ATOM 692 O O . SER A 1 86 ? 1.604 -4.242 -12.920 1.00 91.69 86 SER A O 1
ATOM 694 N N . ARG A 1 87 ? 2.928 -6.016 -13.282 1.00 90.31 87 ARG A N 1
ATOM 695 C CA . ARG A 1 87 ? 2.504 -6.722 -12.066 1.00 90.31 87 ARG A CA 1
ATOM 696 C C . ARG A 1 87 ? 2.815 -5.925 -10.798 1.00 90.31 87 ARG A C 1
ATOM 698 O O . ARG A 1 87 ? 1.966 -5.820 -9.923 1.00 90.31 87 ARG A O 1
ATOM 705 N N . LEU A 1 88 ? 4.022 -5.363 -10.695 1.00 90.50 88 LEU A N 1
ATOM 706 C CA . LEU A 1 88 ? 4.459 -4.567 -9.546 1.00 90.50 88 LEU A CA 1
ATOM 707 C C . LEU A 1 88 ? 3.489 -3.412 -9.270 1.00 90.50 88 LEU A C 1
ATOM 709 O O . LEU A 1 88 ? 3.037 -3.271 -8.136 1.00 90.50 88 LEU A O 1
ATOM 713 N N . VAL A 1 89 ? 3.194 -2.627 -10.307 1.00 93.00 89 VAL A N 1
ATOM 714 C CA . VAL A 1 89 ? 2.323 -1.450 -10.276 1.00 93.00 89 VAL A CA 1
ATOM 715 C C . VAL A 1 89 ? 0.893 -1.844 -9.930 1.00 93.00 89 VAL A C 1
ATOM 717 O O . VAL A 1 89 ? 0.319 -1.292 -8.993 1.00 93.00 89 VAL A O 1
ATOM 720 N N . ASN A 1 90 ? 0.339 -2.829 -10.639 1.00 91.88 90 ASN A N 1
ATOM 721 C CA . ASN A 1 90 ? -1.038 -3.272 -10.436 1.00 91.88 90 ASN A CA 1
ATOM 722 C C . ASN A 1 90 ? -1.258 -3.835 -9.032 1.00 91.88 90 ASN A C 1
ATOM 724 O O . ASN A 1 90 ? -2.305 -3.591 -8.434 1.00 91.88 90 ASN A O 1
ATOM 728 N N . ASP A 1 91 ? -0.263 -4.528 -8.483 1.00 90.44 91 ASP A N 1
ATOM 729 C CA . ASP A 1 91 ? -0.338 -5.049 -7.123 1.00 90.44 91 ASP A CA 1
ATOM 730 C C . ASP A 1 91 ? -0.300 -3.916 -6.082 1.00 90.44 91 ASP A C 1
ATOM 732 O O . ASP A 1 91 ? -1.105 -3.938 -5.162 1.00 90.44 91 ASP A O 1
ATOM 736 N N . VAL A 1 92 ? 0.537 -2.880 -6.246 1.00 92.00 92 VAL A N 1
ATOM 737 C CA . VAL A 1 92 ? 0.564 -1.722 -5.314 1.00 92.00 92 VAL A CA 1
ATOM 738 C C . VAL A 1 92 ? -0.760 -0.974 -5.325 1.00 92.00 92 VAL A C 1
ATOM 740 O O . VAL A 1 92 ? -1.289 -0.607 -4.275 1.00 92.00 92 VAL A O 1
ATOM 743 N N . CYS A 1 93 ? -1.318 -0.754 -6.515 1.00 93.00 93 CYS A N 1
ATOM 744 C CA . CYS A 1 93 ? -2.623 -0.123 -6.637 1.00 93.00 93 CYS A CA 1
ATOM 745 C C . CYS A 1 93 ? -3.728 -0.994 -6.016 1.00 93.00 93 CYS A C 1
ATOM 747 O O . CYS A 1 93 ? -4.603 -0.461 -5.336 1.00 93.00 93 CYS A O 1
ATOM 749 N N . GLY A 1 94 ? -3.671 -2.315 -6.203 1.00 92.00 94 GLY A N 1
ATOM 750 C CA . GLY A 1 94 ? -4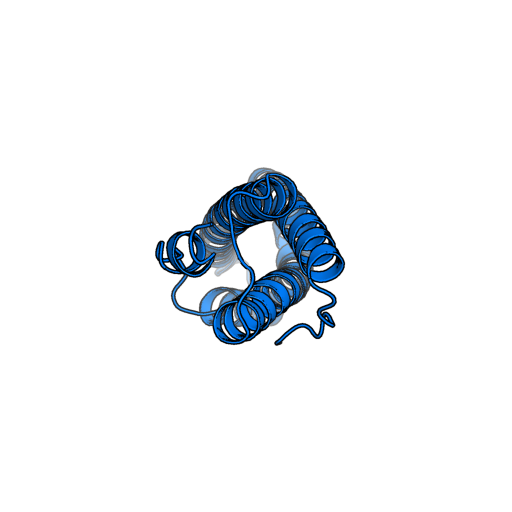.601 -3.264 -5.589 1.00 92.00 94 GLY A CA 1
ATOM 751 C C . GLY A 1 94 ? -4.511 -3.283 -4.063 1.00 92.00 94 GLY A C 1
ATOM 752 O O . GLY A 1 94 ? -5.530 -3.196 -3.381 1.00 92.00 94 GLY A O 1
ATOM 753 N N . ASP A 1 95 ? -3.297 -3.305 -3.515 1.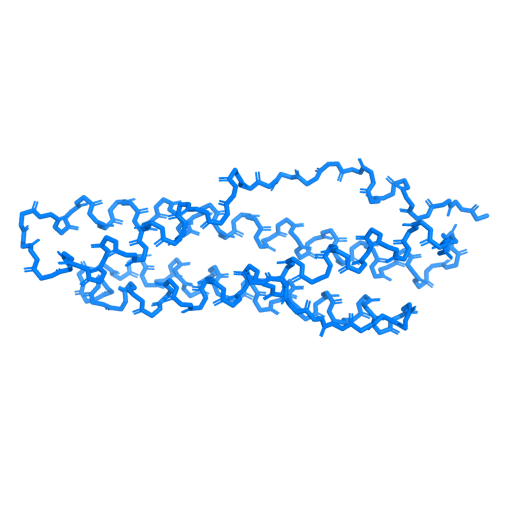00 90.94 95 ASP A N 1
ATOM 754 C CA . ASP A 1 95 ? -3.055 -3.302 -2.071 1.00 90.94 95 ASP A CA 1
ATOM 755 C C . ASP A 1 95 ? -3.585 -2.016 -1.415 1.00 90.94 95 ASP A C 1
ATOM 757 O O . ASP A 1 95 ? -4.202 -2.078 -0.350 1.00 90.94 95 ASP A O 1
ATOM 761 N N . LYS A 1 96 ? -3.446 -0.854 -2.074 1.00 93.69 96 LYS A N 1
ATOM 762 C CA . LYS A 1 96 ? -4.076 0.396 -1.615 1.00 93.69 96 LYS A CA 1
ATOM 763 C C . LYS A 1 96 ? -5.603 0.274 -1.564 1.00 93.69 96 LYS A C 1
ATOM 765 O O . LYS A 1 96 ? -6.213 0.721 -0.596 1.00 93.69 96 LYS A O 1
ATOM 770 N N . LEU A 1 97 ? -6.235 -0.287 -2.598 1.00 92.94 97 LEU A N 1
ATOM 771 C CA . LEU A 1 97 ? -7.695 -0.439 -2.634 1.00 92.94 97 LEU A CA 1
ATOM 772 C C . LEU A 1 97 ? -8.196 -1.319 -1.486 1.00 92.94 97 LEU A C 1
ATOM 774 O O . LEU A 1 97 ? -9.141 -0.944 -0.795 1.00 92.94 97 LEU A O 1
ATOM 778 N N . ILE A 1 98 ? -7.522 -2.442 -1.245 1.00 92.69 98 ILE A N 1
ATOM 779 C CA . ILE A 1 98 ? -7.840 -3.353 -0.141 1.00 92.69 98 ILE A CA 1
ATOM 780 C C . ILE A 1 98 ? -7.655 -2.651 1.204 1.00 92.69 98 ILE A C 1
ATOM 782 O O . ILE A 1 98 ? -8.531 -2.713 2.066 1.00 92.69 98 ILE A O 1
ATOM 786 N N . TYR A 1 99 ? -6.553 -1.918 1.368 1.00 94.56 99 TYR A N 1
ATOM 787 C CA . TYR A 1 99 ? -6.293 -1.175 2.593 1.00 94.56 99 TYR A CA 1
ATOM 788 C C . TYR A 1 99 ? -7.329 -0.068 2.848 1.00 94.56 99 TYR A C 1
ATOM 790 O O . TYR A 1 99 ? -7.726 0.139 3.991 1.00 94.56 99 TYR A O 1
ATOM 798 N N . ASN A 1 100 ? -7.840 0.600 1.809 1.00 94.81 100 ASN A N 1
ATOM 799 C CA . ASN A 1 100 ? -8.938 1.561 1.966 1.00 94.81 100 ASN A CA 1
ATOM 800 C C . ASN A 1 100 ? -10.215 0.894 2.507 1.00 94.81 100 ASN A C 1
ATOM 802 O O . ASN A 1 100 ? -10.898 1.480 3.349 1.00 94.81 100 ASN A O 1
ATOM 806 N N . GLY A 1 101 ? -10.533 -0.319 2.038 1.00 94.06 101 GLY A N 1
ATOM 807 C CA . GLY A 1 101 ? -11.645 -1.114 2.568 1.00 94.06 101 GLY A CA 1
ATOM 808 C C . GLY A 1 101 ? -11.433 -1.455 4.042 1.00 94.06 101 GLY A C 1
ATOM 809 O O . GLY A 1 101 ? -12.292 -1.196 4.881 1.00 94.06 101 GLY A O 1
ATOM 810 N N . PHE A 1 102 ? -10.233 -1.910 4.388 1.00 94.75 102 PHE A N 1
ATOM 811 C CA . PHE A 1 102 ? -9.861 -2.181 5.772 1.00 94.75 102 PHE A CA 1
ATOM 812 C C . PHE A 1 102 ? -9.930 -0.942 6.679 1.00 94.75 102 PHE A C 1
ATOM 814 O O . PHE A 1 102 ? -10.462 -1.003 7.785 1.00 94.75 102 PHE A O 1
ATOM 821 N N . GLN A 1 103 ? -9.472 0.216 6.200 1.00 95.06 103 GLN A N 1
ATOM 822 C CA . GLN A 1 103 ? -9.586 1.479 6.926 1.00 95.06 103 GLN A CA 1
ATOM 823 C C . GLN A 1 103 ? -11.046 1.871 7.183 1.00 95.06 103 GLN A C 1
ATOM 825 O O . GLN A 1 103 ? -11.349 2.454 8.225 1.00 95.06 103 GLN A O 1
ATOM 830 N N . HIS A 1 104 ? -11.960 1.541 6.268 1.00 94.81 104 HIS A N 1
ATOM 831 C CA . HIS A 1 104 ? -13.389 1.719 6.499 1.00 94.81 104 HIS A CA 1
ATOM 832 C C . HIS A 1 104 ? -13.892 0.816 7.634 1.00 94.81 104 HIS A C 1
ATOM 834 O O . HIS A 1 104 ? -14.540 1.322 8.553 1.00 94.81 104 HIS A O 1
ATOM 840 N N . ALA A 1 105 ? -13.524 -0.469 7.619 1.00 93.94 105 ALA A N 1
ATOM 841 C CA . ALA A 1 105 ? -13.886 -1.439 8.657 1.00 93.94 105 ALA A CA 1
ATOM 842 C C . ALA A 1 105 ? -13.335 -1.070 10.050 1.00 93.94 105 ALA A C 1
ATOM 844 O O . ALA A 1 105 ? -13.970 -1.348 11.064 1.00 93.94 105 ALA A O 1
ATOM 845 N N . MET A 1 106 ? -12.186 -0.387 10.126 1.00 95.12 106 MET A N 1
ATOM 846 C CA . MET A 1 106 ? -11.591 0.063 11.393 1.00 95.12 106 MET A CA 1
ATOM 847 C C . MET A 1 106 ? -12.268 1.286 12.029 1.00 95.12 106 MET A C 1
ATOM 849 O O . MET A 1 106 ? -12.042 1.541 13.212 1.00 95.12 106 MET A O 1
ATOM 853 N N . ARG A 1 107 ? -13.106 2.042 11.303 1.00 93.69 107 ARG A N 1
ATOM 854 C CA . ARG A 1 107 ? -13.704 3.300 11.803 1.00 93.69 107 ARG A CA 1
ATOM 855 C C . ARG A 1 107 ? -14.365 3.206 13.185 1.00 93.69 107 ARG A C 1
ATOM 857 O O . ARG A 1 107 ? -14.193 4.144 13.965 1.00 93.69 107 ARG A O 1
ATOM 864 N N . PRO A 1 108 ? -15.098 2.130 13.537 1.00 92.00 108 PRO A N 1
ATOM 865 C CA . PRO A 1 108 ? -15.674 1.997 14.873 1.00 92.00 108 PRO A CA 1
ATOM 866 C C . PRO A 1 108 ? -14.619 1.976 15.987 1.00 92.00 108 PRO A C 1
ATOM 868 O O . PRO A 1 108 ? -14.879 2.473 17.081 1.00 92.00 108 PRO A O 1
ATOM 871 N N . LEU A 1 109 ? -13.420 1.454 15.709 1.00 91.81 109 LEU A N 1
ATOM 872 C CA . LEU A 1 109 ? -12.336 1.351 16.683 1.00 91.81 109 LEU A CA 1
ATOM 873 C C . LEU A 1 109 ? -11.582 2.666 16.908 1.00 91.81 109 LEU A C 1
ATOM 875 O O . LEU A 1 109 ? -10.979 2.825 17.965 1.00 91.81 109 LEU A O 1
ATOM 879 N N . PHE A 1 110 ? -11.637 3.627 15.983 1.00 93.81 110 PHE A N 1
ATOM 880 C CA . PHE A 1 110 ? -10.952 4.922 16.143 1.00 93.81 110 PHE A CA 1
ATOM 881 C C . PHE A 1 110 ? -11.491 5.720 17.334 1.00 93.81 110 PHE A C 1
ATOM 883 O O . PHE A 1 110 ? -10.732 6.335 18.072 1.00 93.81 110 PHE A O 1
ATOM 890 N N . LYS A 1 111 ? -12.791 5.590 17.627 1.00 88.75 111 LYS A N 1
ATOM 891 C CA . LYS A 1 111 ? -13.405 6.171 18.835 1.00 88.75 111 LYS A CA 1
ATOM 892 C C . LYS A 1 111 ? -12.850 5.592 20.140 1.00 88.75 111 LYS A C 1
ATOM 894 O O . LYS A 1 111 ? -13.035 6.182 21.198 1.00 88.75 111 LYS A O 1
ATOM 899 N N . VAL A 1 112 ? -12.248 4.408 20.067 1.00 89.12 112 VAL A N 1
ATOM 900 C CA . VAL A 1 112 ? -11.724 3.643 21.204 1.00 89.12 112 VAL A CA 1
ATOM 901 C C . VAL A 1 112 ? -10.207 3.815 21.320 1.00 89.12 112 VAL A C 1
ATOM 903 O O . VAL A 1 112 ? -9.652 3.666 22.404 1.00 89.12 112 VAL A O 1
ATOM 906 N N . SER A 1 113 ? -9.529 4.127 20.214 1.00 94.25 113 SER A N 1
ATOM 907 C CA . SER A 1 113 ? -8.078 4.257 20.140 1.00 94.25 113 SER A CA 1
ATOM 908 C C . SER A 1 113 ? -7.673 5.304 19.104 1.00 94.25 113 SER A C 1
ATOM 910 O O . SER A 1 113 ? -7.632 5.035 17.902 1.00 94.25 113 SER A O 1
ATOM 912 N N . GLU A 1 114 ? -7.298 6.479 19.603 1.00 95.31 114 GLU A N 1
ATOM 913 C CA . GLU A 1 114 ? -6.698 7.559 18.810 1.00 95.31 114 GLU A CA 1
ATOM 914 C C . GLU A 1 114 ? -5.378 7.108 18.164 1.00 95.31 114 GLU A C 1
ATOM 916 O O . GLU A 1 114 ? -5.125 7.372 16.993 1.00 95.31 114 GLU A O 1
ATOM 921 N N . SER A 1 115 ? -4.577 6.305 18.874 1.00 95.62 115 SER A N 1
ATOM 922 C CA . SER A 1 115 ? -3.321 5.765 18.339 1.00 95.62 115 SER A CA 1
ATOM 923 C C . SER A 1 115 ? -3.521 4.879 17.107 1.00 95.62 115 SER A C 1
ATOM 925 O O . SER A 1 115 ? -2.696 4.896 16.191 1.00 95.62 115 SER A O 1
ATOM 927 N N . LEU A 1 116 ? -4.603 4.090 17.060 1.00 96.38 116 LEU A N 1
ATOM 928 C CA . LEU A 1 116 ? -4.939 3.308 15.871 1.00 96.38 116 LEU A CA 1
ATOM 929 C C . LEU A 1 116 ? -5.373 4.219 14.716 1.00 96.38 116 LEU A C 1
ATOM 931 O O . LEU A 1 116 ? -5.014 3.945 13.569 1.00 96.38 116 LEU A O 1
ATOM 935 N N . GLU A 1 117 ? -6.118 5.288 14.998 1.00 97.50 117 GLU A N 1
ATOM 936 C CA . GLU A 1 117 ? -6.529 6.266 13.988 1.00 97.50 117 GLU A CA 1
ATOM 937 C C . GLU A 1 117 ? -5.315 6.955 13.349 1.00 97.50 117 GLU A C 1
ATOM 939 O O . GLU A 1 117 ? -5.162 6.923 12.125 1.00 97.50 117 GLU A O 1
ATOM 944 N N . GLU A 1 118 ? -4.399 7.484 14.162 1.00 97.81 118 GLU A N 1
ATOM 945 C CA . GLU A 1 118 ? -3.158 8.118 13.699 1.00 97.81 118 GLU A CA 1
ATOM 946 C C . GLU A 1 118 ? -2.318 7.167 12.839 1.00 97.81 118 GLU A C 1
ATOM 948 O O . GLU A 1 118 ? -1.872 7.508 11.737 1.00 97.81 118 GLU A O 1
ATOM 953 N N . LEU A 1 119 ? -2.141 5.934 13.316 1.00 97.25 119 LEU A N 1
ATOM 954 C CA . LEU A 1 119 ? -1.410 4.901 12.597 1.00 97.25 119 LEU A CA 1
ATOM 955 C C . LEU A 1 119 ? -2.098 4.546 11.268 1.00 97.25 119 LEU A C 1
ATOM 957 O O . LEU A 1 119 ? -1.424 4.373 10.247 1.00 97.25 119 LEU A O 1
ATOM 961 N N . SER A 1 120 ? -3.431 4.459 11.259 1.00 97.50 120 SER A N 1
ATOM 962 C CA . SER A 1 120 ? -4.210 4.181 10.054 1.00 97.50 120 SER A CA 1
ATOM 963 C C . SER A 1 120 ? -4.059 5.291 9.017 1.00 97.50 120 SER A C 1
ATOM 965 O O . SER A 1 120 ? -3.930 4.996 7.825 1.00 97.50 120 SER A O 1
ATOM 967 N N . ILE A 1 121 ? -4.060 6.554 9.452 1.00 98.19 121 ILE A N 1
ATOM 968 C CA . ILE A 1 121 ? -3.824 7.719 8.591 1.00 98.19 121 ILE A CA 1
ATOM 969 C C . ILE A 1 121 ? -2.415 7.650 7.997 1.00 98.19 121 ILE A C 1
ATOM 971 O O . ILE A 1 121 ? -2.257 7.778 6.782 1.00 98.19 121 ILE A O 1
ATOM 975 N N . ALA A 1 122 ? -1.397 7.386 8.818 1.00 98.06 122 ALA A N 1
ATOM 976 C CA . ALA A 1 122 ? -0.014 7.286 8.362 1.00 98.06 122 ALA A CA 1
ATOM 977 C C . ALA A 1 122 ? 0.176 6.184 7.303 1.00 98.06 122 ALA A C 1
ATOM 979 O O . ALA A 1 122 ? 0.817 6.409 6.273 1.00 98.06 122 ALA A O 1
ATOM 980 N N . ALA A 1 123 ? -0.414 5.006 7.520 1.00 96.38 123 ALA A N 1
ATOM 981 C CA . ALA A 1 123 ? -0.391 3.911 6.552 1.00 96.38 123 ALA A CA 1
ATOM 982 C C . ALA A 1 123 ? -1.140 4.268 5.257 1.00 96.38 123 ALA A C 1
ATOM 984 O O . ALA A 1 123 ? -0.623 4.014 4.169 1.00 96.38 123 ALA A O 1
ATOM 985 N N . GLY A 1 124 ? -2.298 4.931 5.351 1.00 97.38 124 GLY A N 1
ATOM 986 C CA . GLY A 1 124 ? -3.052 5.406 4.187 1.00 97.38 124 GLY A CA 1
ATOM 987 C C . GLY A 1 124 ? -2.289 6.442 3.352 1.00 97.38 124 GLY A C 1
ATOM 988 O O . GLY A 1 124 ? -2.289 6.372 2.121 1.00 97.38 124 GLY A O 1
ATOM 989 N N . LEU A 1 125 ? -1.565 7.362 4.000 1.00 98.19 125 LEU A N 1
ATOM 990 C CA . LEU A 1 125 ? -0.687 8.320 3.319 1.00 98.19 125 LEU A CA 1
ATOM 991 C C . LEU A 1 125 ? 0.427 7.604 2.550 1.00 98.19 125 LEU A C 1
ATOM 993 O O . LEU A 1 125 ? 0.659 7.912 1.379 1.00 98.19 125 LEU A O 1
ATOM 997 N N . LYS A 1 126 ? 1.073 6.610 3.170 1.00 97.00 126 LYS A N 1
ATOM 998 C CA . LYS A 1 126 ? 2.096 5.793 2.504 1.00 97.00 126 LYS A CA 1
ATOM 999 C C . LYS A 1 126 ? 1.527 5.003 1.329 1.00 97.00 126 LYS A C 1
ATOM 1001 O O . LYS A 1 126 ? 2.133 5.009 0.260 1.00 97.00 126 LYS A O 1
ATOM 1006 N N . ALA A 1 127 ? 0.340 4.416 1.474 1.00 96.12 127 ALA A N 1
ATOM 1007 C CA . ALA A 1 127 ? -0.347 3.726 0.383 1.00 96.12 127 ALA A CA 1
ATOM 1008 C C . ALA A 1 127 ? -0.621 4.666 -0.805 1.00 96.12 127 ALA A C 1
ATOM 1010 O O . ALA A 1 127 ? -0.402 4.309 -1.963 1.00 96.12 127 ALA A O 1
ATOM 1011 N N . GLY A 1 128 ? -1.062 5.897 -0.525 1.00 97.62 128 GLY A N 1
ATOM 1012 C CA . GLY A 1 128 ? -1.296 6.922 -1.543 1.00 97.62 128 GLY A CA 1
ATOM 1013 C C . GLY A 1 128 ? -0.022 7.386 -2.256 1.00 97.62 128 GLY A C 1
ATOM 1014 O O . GLY A 1 128 ? -0.043 7.599 -3.469 1.00 97.62 128 GLY A O 1
ATOM 1015 N N . LEU A 1 129 ? 1.092 7.522 -1.531 1.00 97.75 129 LEU A N 1
ATOM 1016 C CA . LEU A 1 129 ? 2.392 7.855 -2.120 1.00 97.75 129 LEU A CA 1
ATOM 1017 C C . LEU A 1 129 ? 2.911 6.720 -3.007 1.00 97.75 129 LEU A C 1
ATOM 1019 O O . LEU A 1 129 ? 3.283 6.975 -4.153 1.00 97.75 129 LEU A O 1
ATOM 1023 N N . ALA A 1 130 ? 2.868 5.479 -2.518 1.00 95.50 130 ALA A N 1
ATOM 1024 C CA . ALA A 1 130 ? 3.272 4.305 -3.284 1.00 95.50 130 ALA A CA 1
ATOM 1025 C C . ALA A 1 130 ? 2.452 4.166 -4.578 1.00 95.50 130 ALA A C 1
ATOM 1027 O O . ALA A 1 130 ? 3.023 3.997 -5.651 1.00 95.50 130 ALA A O 1
ATOM 1028 N N . GLU A 1 131 ? 1.127 4.328 -4.517 1.00 97.12 131 GLU A N 1
ATOM 1029 C CA . GLU A 1 131 ? 0.265 4.297 -5.705 1.00 97.12 131 GLU A CA 1
ATOM 1030 C C . GLU A 1 131 ? 0.614 5.404 -6.709 1.00 97.12 131 GLU A C 1
ATOM 1032 O O . GLU A 1 131 ? 0.663 5.152 -7.913 1.00 97.12 131 GLU A O 1
ATOM 1037 N N . ARG A 1 132 ? 0.879 6.628 -6.238 1.00 98.06 132 ARG A N 1
ATOM 1038 C CA . ARG A 1 132 ? 1.290 7.728 -7.120 1.00 98.06 132 ARG A CA 1
ATOM 1039 C C . ARG A 1 132 ? 2.583 7.382 -7.854 1.00 98.06 132 ARG A C 1
ATOM 1041 O O . ARG A 1 132 ? 2.616 7.460 -9.076 1.00 98.06 132 ARG A O 1
ATOM 1048 N N . LYS A 1 133 ? 3.601 6.911 -7.128 1.00 97.06 133 LYS A N 1
ATOM 1049 C CA . LYS A 1 133 ? 4.872 6.473 -7.723 1.00 97.06 133 LYS A CA 1
ATOM 1050 C C . LYS A 1 133 ? 4.683 5.305 -8.688 1.00 97.06 133 LYS A C 1
ATOM 1052 O O . LYS A 1 133 ? 5.348 5.254 -9.717 1.00 97.06 133 LYS A O 1
ATOM 1057 N N . ALA A 1 134 ? 3.755 4.396 -8.398 1.00 95.44 134 ALA A N 1
ATOM 1058 C CA . ALA A 1 134 ? 3.424 3.288 -9.286 1.00 95.44 134 ALA A CA 1
ATOM 1059 C C . ALA A 1 134 ? 2.855 3.791 -10.622 1.00 95.44 134 ALA A C 1
ATOM 1061 O O . ALA A 1 134 ? 3.272 3.329 -11.683 1.00 95.44 134 ALA A O 1
ATOM 1062 N N . LYS A 1 135 ? 1.952 4.778 -10.576 1.00 96.56 135 LYS A N 1
ATOM 1063 C CA . LYS A 1 135 ? 1.386 5.422 -11.771 1.00 96.56 135 LYS A CA 1
ATOM 1064 C C . LYS A 1 135 ? 2.434 6.214 -12.552 1.00 96.56 135 LYS A C 1
ATOM 1066 O O . LYS A 1 135 ? 2.454 6.111 -13.775 1.00 96.56 135 LYS A O 1
ATOM 1071 N N . ASP A 1 136 ? 3.328 6.929 -11.869 1.00 96.94 136 ASP A N 1
ATOM 1072 C CA . ASP A 1 136 ? 4.443 7.638 -12.512 1.00 96.94 136 ASP A CA 1
ATOM 1073 C C . ASP A 1 136 ? 5.340 6.649 -13.282 1.00 96.94 136 ASP A C 1
ATOM 1075 O O . ASP A 1 136 ? 5.600 6.827 -14.472 1.00 96.94 136 ASP A O 1
ATOM 1079 N N . VAL A 1 137 ? 5.740 5.550 -12.626 1.00 95.06 137 VAL A N 1
ATOM 1080 C CA . VAL A 1 137 ? 6.534 4.473 -13.239 1.00 95.06 137 VAL A CA 1
ATOM 1081 C C . VAL A 1 137 ? 5.816 3.865 -14.440 1.00 95.06 137 VAL A C 1
ATOM 1083 O O . VAL A 1 137 ? 6.438 3.685 -15.486 1.00 95.06 137 VAL A O 1
ATOM 1086 N N . ALA A 1 138 ? 4.518 3.575 -14.328 1.00 95.44 138 ALA A N 1
ATOM 1087 C CA . ALA A 1 138 ? 3.728 3.066 -15.445 1.00 95.44 138 ALA A CA 1
ATOM 1088 C C . ALA A 1 138 ? 3.719 4.036 -16.634 1.00 95.44 138 ALA A C 1
ATOM 1090 O O . ALA A 1 138 ? 3.905 3.603 -17.773 1.00 95.44 138 ALA A O 1
ATOM 1091 N N . GLY A 1 139 ? 3.583 5.338 -16.366 1.00 95.25 139 GLY A N 1
ATOM 1092 C CA . GLY A 1 139 ? 3.642 6.394 -17.373 1.00 95.25 139 GLY A CA 1
ATOM 1093 C C . GLY A 1 139 ? 4.967 6.415 -18.135 1.00 95.25 139 GLY A C 1
ATOM 1094 O O . GLY A 1 139 ? 4.957 6.460 -19.364 1.00 95.25 139 GLY A O 1
ATOM 1095 N N . TYR A 1 140 ? 6.102 6.284 -17.440 1.00 93.31 140 TYR A N 1
ATOM 1096 C CA . TYR A 1 140 ? 7.427 6.272 -18.076 1.00 93.31 140 TYR A CA 1
ATOM 1097 C C . TYR A 1 140 ? 7.632 5.127 -19.072 1.00 93.31 140 TYR A C 1
ATOM 1099 O O . TYR A 1 140 ? 8.413 5.261 -20.013 1.00 93.31 140 TYR A O 1
ATOM 1107 N N . VAL A 1 141 ? 6.952 3.994 -18.880 1.00 92.12 141 VAL A N 1
ATOM 1108 C CA . VAL A 1 141 ? 7.131 2.798 -19.722 1.00 92.12 141 VAL A CA 1
ATOM 1109 C C . VAL A 1 141 ? 5.916 2.448 -20.586 1.00 92.12 141 VAL A C 1
ATOM 1111 O O . VAL A 1 141 ? 5.952 1.438 -21.302 1.00 92.12 141 VAL A O 1
ATOM 1114 N N . GLY A 1 142 ? 4.877 3.291 -20.559 1.00 91.81 142 GLY A N 1
ATOM 1115 C CA . GLY A 1 142 ? 3.642 3.128 -21.328 1.00 91.81 142 GLY A CA 1
ATOM 1116 C C . GLY A 1 142 ? 2.823 1.909 -20.902 1.00 91.81 142 GLY A C 1
ATOM 1117 O O . GLY A 1 142 ? 2.374 1.149 -21.756 1.00 91.81 142 GLY A O 1
ATOM 1118 N N . LEU A 1 143 ? 2.699 1.671 -19.595 1.00 91.75 143 LEU A N 1
ATOM 1119 C CA . LEU A 1 143 ? 1.900 0.577 -19.040 1.00 91.75 143 LEU A CA 1
ATOM 1120 C C . LEU A 1 143 ? 0.508 1.057 -18.632 1.00 91.75 143 LEU A C 1
ATOM 1122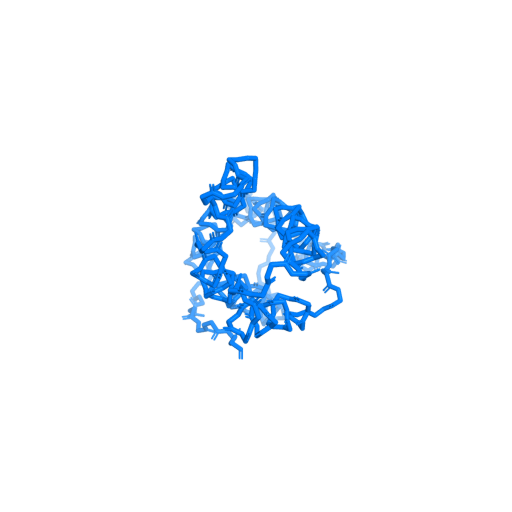 O O . LEU A 1 143 ? 0.353 2.131 -18.052 1.00 91.75 143 LEU A O 1
ATOM 1126 N N . GLU A 1 144 ? -0.493 0.213 -18.863 1.00 90.50 144 GLU A N 1
ATOM 1127 C CA . GLU A 1 144 ? -1.815 0.396 -18.272 1.00 90.50 144 GLU A CA 1
ATOM 1128 C C . GLU A 1 144 ? -1.821 -0.042 -16.806 1.00 90.50 144 GLU A C 1
ATOM 1130 O O . GLU A 1 144 ? -1.211 -1.050 -16.435 1.00 90.50 144 GLU A O 1
ATOM 1135 N N . VAL A 1 145 ? -2.548 0.714 -15.983 1.00 89.31 145 VAL A N 1
ATOM 1136 C CA . VAL A 1 145 ? -2.755 0.406 -14.567 1.00 89.31 145 VAL A CA 1
ATOM 1137 C C . VAL A 1 145 ? -4.135 -0.211 -14.397 1.00 89.31 145 VAL A C 1
ATOM 1139 O O . VAL A 1 145 ? -5.150 0.466 -14.538 1.00 89.31 145 VAL A O 1
ATOM 1142 N N . GLN A 1 146 ? -4.157 -1.497 -14.070 1.00 88.44 146 GLN A N 1
ATOM 1143 C CA . GLN A 1 146 ? -5.357 -2.284 -13.805 1.00 88.44 146 GLN A CA 1
ATOM 1144 C C . GLN A 1 146 ? -5.154 -2.996 -12.460 1.00 88.44 146 GLN A C 1
ATOM 1146 O O . GLN A 1 146 ? -4.477 -4.023 -12.415 1.00 88.44 146 GLN A O 1
ATOM 1151 N N . PRO A 1 147 ? -5.641 -2.425 -11.343 1.00 79.50 147 PRO A N 1
ATOM 1152 C CA . PRO A 1 147 ? -5.383 -2.963 -10.011 1.00 79.50 147 PRO A CA 1
ATOM 1153 C C . PRO A 1 147 ? -5.826 -4.426 -9.889 1.00 79.50 147 PRO A C 1
ATOM 1155 O O . PRO A 1 147 ? -6.979 -4.746 -10.170 1.00 79.50 147 PRO A O 1
ATOM 1158 N N . ASN A 1 148 ? -4.929 -5.301 -9.430 1.00 74.31 148 ASN A N 1
ATOM 1159 C CA . ASN A 1 148 ? -5.289 -6.679 -9.098 1.00 74.31 148 ASN A CA 1
ATOM 1160 C C . ASN A 1 148 ? -5.905 -6.669 -7.701 1.00 74.31 148 ASN A C 1
ATOM 1162 O O . ASN A 1 148 ? -5.184 -6.412 -6.732 1.00 74.31 148 ASN A O 1
ATOM 1166 N N . ILE A 1 149 ? -7.207 -6.923 -7.585 1.00 65.00 149 ILE A N 1
ATOM 1167 C CA . ILE A 1 149 ? -7.908 -7.003 -6.294 1.00 65.00 149 ILE A CA 1
ATOM 1168 C C . ILE A 1 149 ? -7.904 -8.455 -5.836 1.00 65.00 149 ILE A C 1
ATOM 1170 O O . ILE A 1 149 ? -8.414 -9.308 -6.589 1.00 65.00 149 ILE A O 1
#